Protein AF-A0A2W4W0K6-F1 (afdb_monomer_lite)

Sequence (84 aa):
MIILSLSDIQPTSFQTPWGREMGICYLGKTFLPIDVHSNQQEAIAACRQDLDAGMMSIVVDEGDRVSLWWYFAEIQKPDETKFS

Foldseek 3Di:
DDEAECVRWPWDWDQDPVGIFIWTQDPNWTWGFDDWDQDDVVLVVVCVVCVVVVWHWYWYDDPRTITIIGTDDDPPPPPPPPDD

Organism: NCBI:txid945775

Secondary structure (DSSP, 8-state):
--EEEGGGS-EEEEEETTEEEEEEEETTEEEEEEEEESSHHHHHHHHHHHHHTT--EEEEE-SS-EEEEEEE---------S--

pLDDT: mean 81.74, std 14.03, range [42.97, 93.56]

Radius of gyration: 14.61 Å; chains: 1; bounding box: 38×22×44 Å

Structure (mmCIF, N/CA/C/O backbone):
data_AF-A0A2W4W0K6-F1
#
_entry.id   AF-A0A2W4W0K6-F1
#
loop_
_atom_site.group_PDB
_atom_site.id
_atom_site.type_symbol
_atom_site.label_atom_id
_atom_site.label_alt_id
_atom_site.label_comp_id
_atom_site.label_asym_id
_atom_site.label_entity_id
_atom_site.label_seq_id
_atom_site.pdbx_PDB_ins_code
_atom_site.Cartn_x
_atom_site.Cartn_y
_atom_site.Cartn_z
_atom_site.occupancy
_atom_site.B_iso_or_equiv
_atom_site.auth_seq_id
_atom_site.auth_comp_id
_atom_site.auth_asym_id
_atom_site.auth_atom_id
_atom_site.pdbx_PDB_model_num
ATOM 1 N N . MET A 1 1 ? 6.326 3.161 9.122 1.00 64.81 1 MET A N 1
ATOM 2 C CA . MET A 1 1 ? 4.900 2.974 8.798 1.00 64.81 1 MET A CA 1
ATOM 3 C C . MET A 1 1 ? 4.224 4.331 8.806 1.00 64.81 1 MET A C 1
ATOM 5 O O . MET A 1 1 ? 4.297 5.014 9.820 1.00 64.81 1 MET A O 1
ATOM 9 N N . ILE A 1 2 ? 3.648 4.731 7.676 1.00 70.38 2 ILE A N 1
ATOM 10 C CA . ILE A 1 2 ? 2.842 5.947 7.525 1.00 70.38 2 ILE A CA 1
ATOM 11 C C . ILE A 1 2 ? 1.431 5.466 7.191 1.00 70.38 2 ILE A C 1
ATOM 13 O O . ILE A 1 2 ? 1.286 4.560 6.372 1.00 70.38 2 ILE A O 1
ATOM 17 N N . ILE A 1 3 ? 0.429 6.028 7.861 1.00 71.31 3 ILE A N 1
ATOM 18 C CA . ILE A 1 3 ? -0.982 5.754 7.585 1.00 71.31 3 ILE A CA 1
ATOM 19 C C . ILE A 1 3 ? -1.536 7.002 6.920 1.00 71.31 3 ILE A C 1
ATOM 21 O O . ILE A 1 3 ? -1.380 8.098 7.459 1.00 71.31 3 ILE A O 1
ATOM 25 N N . LEU A 1 4 ? -2.117 6.831 5.741 1.00 78.12 4 LEU A N 1
ATOM 26 C CA . LEU A 1 4 ? -2.710 7.912 4.967 1.00 78.12 4 LEU A CA 1
ATOM 27 C C . LEU A 1 4 ? -4.220 7.705 4.936 1.00 78.12 4 LEU A C 1
ATOM 29 O O . LEU A 1 4 ? -4.679 6.596 4.677 1.00 78.12 4 LEU A O 1
ATOM 33 N N . SER A 1 5 ? -4.987 8.762 5.182 1.00 76.19 5 SER A N 1
ATOM 34 C CA . SER A 1 5 ? -6.412 8.754 4.856 1.00 76.19 5 SER A CA 1
ATOM 35 C C . SER A 1 5 ? -6.577 9.062 3.372 1.00 76.19 5 SER A C 1
ATOM 37 O O . SER A 1 5 ? -5.874 9.932 2.856 1.00 76.19 5 SER A O 1
ATOM 39 N N . LEU A 1 6 ? -7.533 8.426 2.687 1.00 71.81 6 LEU A N 1
ATOM 40 C CA . LEU A 1 6 ? -7.896 8.798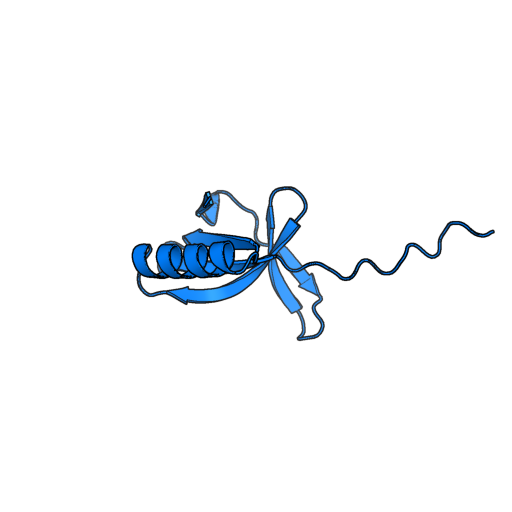 1.310 1.00 71.81 6 LEU A CA 1
ATOM 41 C C . LEU A 1 6 ? -8.301 10.274 1.173 1.00 71.81 6 LEU A C 1
ATOM 43 O O . LEU A 1 6 ? -8.172 10.838 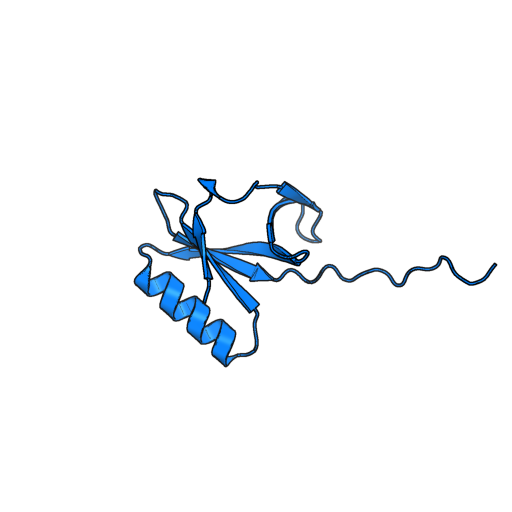0.093 1.00 71.81 6 LEU A O 1
ATOM 47 N N . SER A 1 7 ? -8.760 10.926 2.246 1.00 75.50 7 SER A N 1
ATOM 48 C CA . SER A 1 7 ? -9.013 12.375 2.237 1.00 75.50 7 SER A CA 1
ATOM 49 C C . SER A 1 7 ? -7.747 13.214 2.045 1.00 75.50 7 SER A C 1
ATOM 51 O O . SER A 1 7 ? -7.830 14.355 1.591 1.00 75.50 7 SER A O 1
ATOM 53 N N . ASP A 1 8 ? -6.586 12.658 2.388 1.00 73.69 8 ASP A N 1
ATOM 54 C CA . ASP A 1 8 ? -5.307 13.368 2.454 1.00 73.69 8 ASP A CA 1
ATOM 55 C C . ASP A 1 8 ? -4.470 13.174 1.179 1.00 73.69 8 ASP A C 1
ATOM 57 O O . ASP A 1 8 ? -3.416 13.791 1.010 1.00 73.69 8 ASP A O 1
ATOM 61 N N . ILE A 1 9 ? -4.935 12.318 0.268 1.00 78.06 9 ILE A N 1
ATOM 62 C CA . ILE A 1 9 ? -4.249 11.916 -0.961 1.00 78.06 9 ILE A CA 1
ATOM 63 C C . ILE A 1 9 ? -5.224 11.942 -2.135 1.00 78.06 9 ILE A C 1
ATOM 65 O O . ILE A 1 9 ? -6.396 11.630 -1.992 1.00 78.06 9 ILE A O 1
ATOM 69 N N . GLN A 1 10 ? -4.751 12.320 -3.322 1.00 78.12 10 GLN A N 1
ATOM 70 C CA . GLN A 1 10 ? -5.579 12.319 -4.530 1.00 78.12 10 GLN A CA 1
ATOM 71 C C . GLN A 1 10 ? -5.397 10.989 -5.277 1.00 78.12 10 GLN A C 1
ATOM 73 O O . GLN A 1 10 ? -4.296 10.734 -5.785 1.00 78.12 10 GLN A O 1
ATOM 78 N N . PRO A 1 11 ? -6.437 10.138 -5.376 1.00 81.88 11 PRO A N 1
ATOM 79 C CA . PRO A 1 11 ? -6.375 8.925 -6.180 1.00 81.88 11 PRO A CA 1
ATOM 80 C C . PRO A 1 11 ? -6.137 9.285 -7.646 1.00 81.88 11 PRO A C 1
ATOM 82 O O . PRO A 1 11 ? -6.762 10.193 -8.191 1.00 81.88 11 PRO A O 1
ATOM 85 N N . THR A 1 12 ? -5.232 8.570 -8.300 1.00 85.31 12 THR A N 1
ATOM 86 C CA . THR A 1 12 ? -4.868 8.781 -9.702 1.00 85.31 12 THR A CA 1
ATOM 87 C C . THR A 1 12 ? -4.913 7.453 -10.440 1.00 85.31 12 THR A C 1
ATOM 89 O O . THR A 1 12 ? -4.618 6.402 -9.879 1.00 85.31 12 THR A O 1
ATOM 92 N N . SER A 1 13 ? -5.304 7.488 -11.709 1.00 87.56 13 SER A N 1
ATOM 93 C CA . SER A 1 13 ? -5.331 6.290 -12.539 1.00 87.56 13 SER A CA 1
ATOM 94 C C . SER A 1 13 ? -3.993 6.088 -13.248 1.00 87.56 13 SER A C 1
ATOM 96 O O . SER A 1 13 ? -3.500 7.004 -13.907 1.00 87.56 13 SER A O 1
ATOM 98 N N . PHE A 1 14 ? -3.438 4.881 -13.155 1.00 84.62 14 PHE A N 1
ATOM 99 C CA . PHE A 1 14 ? -2.159 4.498 -13.749 1.00 84.62 14 PHE A CA 1
ATOM 100 C C . PHE A 1 14 ? -2.354 3.411 -14.807 1.00 84.62 14 PHE A C 1
ATOM 102 O O . PHE A 1 14 ? -3.257 2.578 -14.720 1.00 84.62 14 PHE A O 1
ATOM 109 N N . GLN A 1 15 ? -1.513 3.425 -15.843 1.00 85.12 15 GLN A N 1
ATOM 110 C CA . GLN A 1 15 ? -1.418 2.313 -16.788 1.00 85.12 15 GLN A CA 1
ATOM 111 C C . GLN A 1 15 ? -0.390 1.312 -16.268 1.00 85.12 15 GLN A C 1
ATOM 113 O O . GLN A 1 15 ? 0.780 1.647 -16.113 1.00 85.12 15 GLN A O 1
ATOM 118 N N . THR A 1 16 ? -0.828 0.084 -16.020 1.00 82.06 16 THR A N 1
ATOM 119 C CA . THR A 1 16 ? 0.019 -1.028 -15.584 1.00 82.06 16 THR A CA 1
ATOM 120 C C . THR A 1 16 ? -0.022 -2.150 -16.627 1.00 82.06 16 THR A C 1
ATOM 122 O O . THR A 1 16 ? -0.923 -2.166 -17.473 1.00 82.06 16 THR A O 1
ATOM 125 N N . PRO A 1 17 ? 0.904 -3.125 -16.581 1.00 81.62 17 PRO A N 1
ATOM 126 C CA . PRO A 1 17 ? 0.835 -4.312 -17.436 1.00 81.62 17 PRO A CA 1
ATOM 127 C C . PRO A 1 17 ? -0.470 -5.115 -17.303 1.00 81.62 17 PRO A C 1
ATOM 129 O O . PRO A 1 17 ? -0.837 -5.828 -18.233 1.00 81.62 17 PRO A O 1
ATOM 132 N N . TRP A 1 18 ? -1.174 -4.992 -16.174 1.00 82.06 18 TRP A N 1
ATOM 133 C CA . TRP A 1 18 ? -2.447 -5.672 -15.907 1.00 82.06 18 TRP A CA 1
ATOM 134 C C . TRP A 1 18 ? -3.672 -4.854 -16.325 1.00 82.06 18 TRP A C 1
ATOM 136 O O . TRP A 1 18 ? -4.790 -5.360 -16.304 1.00 82.06 18 TRP A O 1
ATOM 146 N N . GLY A 1 19 ? -3.463 -3.611 -16.761 1.00 86.81 19 GLY A N 1
ATOM 147 C CA . GLY A 1 19 ? -4.516 -2.704 -17.187 1.00 86.81 19 GLY A CA 1
ATOM 148 C C . GLY A 1 19 ? -4.481 -1.380 -16.439 1.00 86.81 19 GLY A C 1
ATOM 149 O O . GLY A 1 19 ? -3.464 -0.955 -15.886 1.00 86.81 19 GLY A O 1
ATOM 150 N N . ARG A 1 20 ? -5.613 -0.680 -16.479 1.00 87.69 20 ARG A N 1
ATOM 151 C CA . ARG A 1 20 ? -5.774 0.605 -15.808 1.00 87.69 20 ARG A CA 1
ATOM 152 C C . ARG A 1 20 ? -6.098 0.366 -14.335 1.00 87.69 20 ARG A C 1
ATOM 154 O O . ARG A 1 20 ? -7.202 -0.069 -14.033 1.00 87.69 20 ARG A O 1
ATOM 161 N N . GLU A 1 21 ? -5.169 0.719 -13.459 1.00 87.69 21 GLU A N 1
ATOM 162 C CA . GLU A 1 21 ? -5.323 0.580 -12.010 1.00 87.69 21 GLU A CA 1
ATOM 163 C C . GLU A 1 21 ? -5.516 1.943 -11.345 1.00 87.69 21 GLU A C 1
ATOM 165 O O . GLU A 1 21 ? -5.071 2.976 -11.859 1.00 87.69 21 GLU A O 1
ATOM 170 N N . MET A 1 22 ? -6.193 1.954 -10.200 1.00 88.19 22 MET A N 1
ATOM 171 C CA . MET A 1 22 ? -6.269 3.127 -9.329 1.00 88.19 22 MET A CA 1
ATOM 172 C C . MET A 1 22 ? -5.139 3.056 -8.310 1.00 88.19 22 MET A C 1
ATOM 174 O O . MET A 1 22 ? -4.958 2.041 -7.652 1.00 88.19 22 MET A O 1
ATOM 178 N N . GLY A 1 23 ? -4.376 4.134 -8.195 1.00 89.81 23 GLY A N 1
ATOM 179 C CA . GLY A 1 23 ? -3.219 4.235 -7.320 1.00 89.81 23 GLY A CA 1
ATOM 180 C C . GLY A 1 23 ? -3.116 5.613 -6.684 1.00 89.81 23 GLY A C 1
ATOM 181 O O . GLY A 1 23 ? -3.950 6.491 -6.913 1.00 89.81 23 GLY A 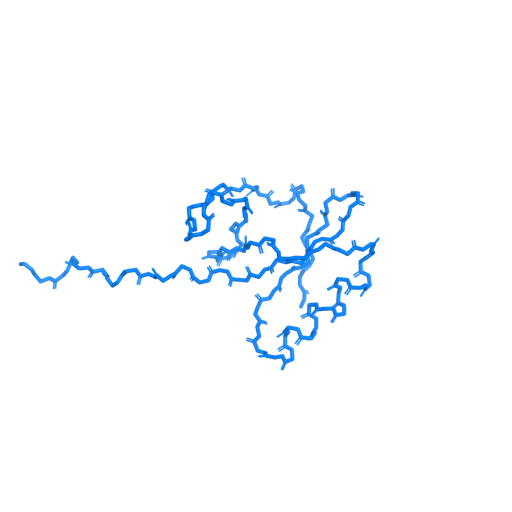O 1
ATOM 182 N N . ILE A 1 24 ? -2.063 5.824 -5.902 1.00 89.38 24 ILE A N 1
ATOM 183 C CA . ILE A 1 24 ? -1.729 7.132 -5.338 1.00 89.38 24 ILE A CA 1
ATOM 184 C C . ILE A 1 24 ? -0.267 7.454 -5.618 1.00 89.38 24 ILE A C 1
ATOM 186 O O . ILE A 1 24 ? 0.577 6.561 -5.681 1.00 89.38 24 ILE A O 1
ATOM 190 N N . CYS A 1 25 ? 0.039 8.742 -5.747 1.00 86.75 25 CYS A N 1
ATOM 191 C CA . CYS A 1 25 ? 1.413 9.221 -5.745 1.00 86.75 25 CYS A CA 1
ATOM 192 C C . CYS A 1 25 ? 1.716 9.854 -4.387 1.00 86.75 25 CYS A C 1
ATOM 194 O O . CYS A 1 25 ? 1.088 10.838 -4.000 1.00 86.75 25 CYS A O 1
ATOM 196 N N . TYR A 1 26 ? 2.686 9.297 -3.667 1.00 84.25 26 TYR A N 1
ATOM 197 C CA . TYR A 1 26 ? 3.142 9.813 -2.383 1.00 84.25 26 TYR A CA 1
ATOM 198 C C . TYR A 1 26 ? 4.665 9.935 -2.390 1.00 84.25 26 TYR A C 1
ATOM 200 O O . TYR A 1 26 ? 5.370 8.979 -2.705 1.00 84.25 26 TYR A O 1
ATOM 208 N N . LEU A 1 27 ? 5.185 11.130 -2.085 1.00 83.62 27 LEU A N 1
ATOM 209 C CA . LEU A 1 27 ? 6.623 11.446 -2.137 1.00 83.62 27 LEU A CA 1
ATOM 210 C C . LEU A 1 27 ? 7.293 11.077 -3.480 1.00 83.62 27 LEU A C 1
ATOM 212 O O . LEU A 1 27 ? 8.414 10.571 -3.512 1.00 83.62 27 LEU A O 1
ATOM 216 N N . GLY A 1 28 ? 6.593 11.311 -4.597 1.00 82.75 28 GLY A N 1
ATOM 217 C CA . GLY A 1 28 ? 7.089 10.999 -5.944 1.00 82.75 28 GLY A CA 1
ATOM 218 C C . GLY A 1 28 ? 7.140 9.502 -6.265 1.00 82.75 28 GLY A C 1
ATOM 219 O O . GLY A 1 28 ? 7.820 9.101 -7.207 1.00 82.75 28 GLY A O 1
ATOM 220 N N . LYS A 1 29 ? 6.461 8.667 -5.472 1.00 87.00 29 LYS A N 1
ATOM 221 C CA . LYS A 1 29 ? 6.389 7.217 -5.647 1.00 87.00 29 LYS A CA 1
ATOM 222 C C . LYS A 1 29 ? 4.944 6.791 -5.849 1.00 87.00 29 LYS A C 1
ATOM 224 O O . LYS A 1 29 ? 4.062 7.231 -5.114 1.00 87.00 29 LYS A O 1
ATOM 229 N N . THR A 1 30 ? 4.728 5.919 -6.825 1.00 89.69 30 THR A N 1
ATOM 230 C CA . THR A 1 30 ? 3.414 5.353 -7.122 1.00 89.69 30 THR A CA 1
ATOM 231 C C . THR A 1 30 ? 3.162 4.144 -6.237 1.00 89.69 30 THR A C 1
ATOM 233 O O . THR A 1 30 ? 4.013 3.262 -6.129 1.00 89.69 30 THR A O 1
ATOM 236 N N . PHE A 1 31 ? 1.991 4.094 -5.616 1.00 90.94 31 PHE A N 1
ATOM 237 C CA . PHE A 1 31 ? 1.522 2.955 -4.843 1.00 90.94 31 PHE A CA 1
ATOM 238 C C . PHE A 1 31 ? 0.224 2.430 -5.445 1.00 90.94 31 PHE A C 1
ATOM 240 O O . PHE A 1 31 ? -0.644 3.224 -5.817 1.00 90.94 31 PHE A O 1
ATOM 247 N N . LEU A 1 32 ? 0.103 1.107 -5.536 1.00 91.31 32 LEU A N 1
ATOM 248 C CA . LEU A 1 32 ? -1.078 0.413 -6.048 1.00 91.31 32 LEU A CA 1
ATOM 249 C C . LEU A 1 32 ? -1.664 -0.495 -4.959 1.00 91.31 32 LEU A C 1
ATOM 251 O O . LEU A 1 32 ? -0.881 -1.105 -4.224 1.00 91.31 32 LEU A O 1
ATOM 255 N N . PRO A 1 33 ? -2.998 -0.600 -4.847 1.00 90.56 33 PRO A N 1
ATOM 256 C CA . PRO A 1 33 ? -3.646 -1.480 -3.885 1.00 90.56 33 PRO A CA 1
ATOM 257 C C . PRO A 1 33 ? -3.331 -2.940 -4.217 1.00 90.56 33 PRO A C 1
ATOM 259 O O . PRO A 1 33 ? -3.404 -3.348 -5.376 1.00 90.56 33 PRO A O 1
ATOM 262 N N . ILE A 1 34 ? -2.985 -3.724 -3.200 1.00 89.88 34 ILE A N 1
ATOM 263 C CA . ILE A 1 34 ? -2.684 -5.155 -3.352 1.00 89.88 34 ILE A CA 1
ATOM 264 C C . ILE A 1 34 ? -3.532 -6.048 -2.453 1.00 89.88 34 ILE A C 1
ATOM 266 O O . ILE A 1 34 ? -3.787 -7.193 -2.815 1.00 89.88 34 ILE A O 1
ATOM 270 N N . ASP A 1 35 ? -3.979 -5.534 -1.308 1.00 91.06 35 ASP A N 1
ATOM 271 C CA . ASP A 1 35 ? -4.793 -6.288 -0.362 1.00 91.06 35 ASP A CA 1
ATOM 272 C C . ASP A 1 35 ? -5.727 -5.363 0.427 1.00 91.06 35 ASP A C 1
ATOM 274 O O . ASP A 1 35 ? -5.491 -4.155 0.548 1.00 91.06 35 ASP A O 1
ATOM 278 N N . VAL A 1 36 ? -6.802 -5.934 0.961 1.00 92.12 36 VAL A N 1
ATOM 279 C CA . VAL A 1 36 ? -7.800 -5.249 1.784 1.00 92.12 36 VAL A CA 1
ATOM 280 C C . VAL A 1 36 ? -7.981 -6.029 3.077 1.00 92.12 36 VAL A C 1
ATOM 282 O O . VAL A 1 36 ? -8.259 -7.225 3.070 1.00 92.12 36 VAL A O 1
ATOM 285 N N . HIS A 1 37 ? -7.892 -5.326 4.199 1.00 91.31 37 HIS A N 1
ATOM 286 C CA . HIS A 1 37 ? -8.022 -5.894 5.529 1.00 91.31 37 HIS A CA 1
ATOM 287 C C . HIS A 1 37 ? -9.274 -5.390 6.239 1.00 91.31 37 HIS A C 1
ATOM 289 O O . HIS A 1 37 ? -9.738 -4.261 6.049 1.00 91.31 37 HIS A O 1
ATOM 295 N N . SER A 1 38 ? -9.791 -6.244 7.119 1.00 86.25 38 SER A N 1
ATOM 296 C CA . SER A 1 38 ? -11.007 -5.994 7.898 1.00 86.25 38 SER A CA 1
ATOM 297 C C . SER A 1 38 ? -10.806 -4.908 8.956 1.00 86.25 38 SER A C 1
ATOM 299 O O . SER A 1 38 ? -11.770 -4.326 9.447 1.00 86.25 38 SER A O 1
ATOM 301 N N . ASN A 1 39 ? -9.557 -4.685 9.371 1.00 88.62 39 ASN A N 1
ATOM 302 C CA . ASN A 1 39 ? -9.201 -3.711 10.389 1.00 88.62 39 ASN A CA 1
ATOM 303 C C . ASN A 1 39 ? -7.766 -3.196 10.218 1.00 88.62 39 ASN A C 1
ATOM 305 O O . ASN A 1 39 ? -6.913 -3.795 9.562 1.00 88.62 39 ASN A O 1
ATOM 309 N N . GLN A 1 40 ? -7.498 -2.078 10.887 1.00 89.88 40 GLN A N 1
ATOM 310 C CA . GLN A 1 40 ? -6.216 -1.387 10.836 1.00 89.88 40 GLN A CA 1
ATOM 311 C C . GLN A 1 40 ? -5.061 -2.210 11.430 1.00 89.88 40 GLN A C 1
ATOM 313 O O . GLN A 1 40 ? -3.932 -2.090 10.968 1.00 89.88 40 GLN A O 1
ATOM 318 N N . GLN A 1 41 ? -5.307 -3.049 12.442 1.00 92.31 41 GLN A N 1
ATOM 319 C CA . GLN A 1 41 ? -4.249 -3.836 13.091 1.00 92.31 41 GLN A CA 1
ATOM 320 C C . GLN A 1 41 ? -3.700 -4.924 12.165 1.00 92.31 41 GLN A C 1
ATOM 322 O O . GLN A 1 41 ? -2.485 -5.109 12.111 1.00 92.31 41 GLN A O 1
ATOM 327 N N . GLU A 1 42 ? -4.570 -5.588 11.406 1.00 92.81 42 GLU A N 1
ATOM 328 C CA . GLU A 1 42 ? -4.189 -6.552 10.371 1.00 92.81 42 GLU A CA 1
ATOM 329 C C . GLU A 1 42 ? -3.364 -5.884 9.268 1.00 92.81 42 GLU A C 1
ATOM 331 O O . GLU A 1 42 ? -2.262 -6.344 8.972 1.00 92.81 42 GLU A O 1
ATOM 336 N N . ALA A 1 43 ? -3.827 -4.745 8.743 1.00 92.19 43 ALA A N 1
ATOM 337 C CA . ALA A 1 43 ? -3.097 -4.000 7.716 1.00 92.19 43 ALA A CA 1
ATOM 338 C C . ALA A 1 43 ? -1.718 -3.521 8.202 1.00 92.19 43 ALA A C 1
ATOM 340 O O . ALA A 1 43 ? -0.722 -3.608 7.484 1.00 92.19 43 ALA A O 1
ATOM 341 N N . ILE A 1 44 ? -1.631 -3.053 9.452 1.00 91.69 44 ILE A N 1
ATOM 342 C CA . ILE A 1 44 ? -0.369 -2.664 10.096 1.00 91.69 44 ILE A CA 1
ATOM 343 C C . ILE A 1 44 ? 0.575 -3.865 10.229 1.00 91.69 44 ILE A C 1
ATOM 345 O O . ILE A 1 44 ? 1.780 -3.721 10.012 1.00 91.69 44 ILE A O 1
ATOM 349 N N . ALA A 1 45 ? 0.058 -5.035 10.608 1.00 93.56 45 ALA A N 1
ATOM 350 C CA . ALA A 1 45 ? 0.860 -6.245 10.742 1.00 93.56 45 ALA A CA 1
ATOM 351 C C . ALA A 1 45 ? 1.416 -6.704 9.387 1.00 93.56 45 ALA A C 1
ATOM 353 O O . ALA A 1 45 ? 2.609 -6.988 9.299 1.00 93.56 45 ALA A O 1
ATOM 354 N N . ALA A 1 46 ? 0.596 -6.693 8.334 1.00 92.50 46 ALA A N 1
ATOM 355 C CA . ALA A 1 46 ? 1.027 -7.006 6.973 1.00 92.50 46 ALA A CA 1
ATOM 356 C C . ALA A 1 46 ? 2.078 -6.003 6.459 1.00 92.50 46 ALA A C 1
ATOM 358 O O . ALA A 1 46 ? 3.150 -6.398 6.012 1.00 92.50 46 ALA A O 1
ATOM 359 N N . CYS A 1 47 ? 1.852 -4.699 6.652 1.00 91.81 47 CYS A N 1
ATOM 360 C CA . CYS A 1 47 ? 2.819 -3.659 6.282 1.00 91.81 47 CYS A CA 1
ATOM 361 C C . CYS A 1 47 ? 4.171 -3.812 7.007 1.00 91.81 47 CYS A C 1
ATOM 363 O O . CYS A 1 47 ? 5.229 -3.523 6.447 1.00 91.81 47 CYS A O 1
ATOM 365 N N . ARG A 1 48 ? 4.168 -4.285 8.260 1.00 92.12 48 ARG A N 1
ATOM 366 C CA . ARG A 1 48 ? 5.411 -4.612 8.978 1.00 92.12 48 ARG A CA 1
ATOM 367 C C . ARG A 1 48 ? 6.132 -5.808 8.364 1.00 92.12 48 ARG A C 1
ATOM 369 O O . ARG A 1 48 ? 7.344 -5.738 8.221 1.00 92.12 48 ARG A O 1
ATOM 376 N N . GLN A 1 49 ? 5.406 -6.854 7.972 1.00 93.12 49 GLN A N 1
ATOM 377 C CA . GLN A 1 49 ? 5.998 -8.013 7.296 1.00 93.12 49 GLN A CA 1
ATOM 378 C C . GLN A 1 49 ? 6.630 -7.626 5.956 1.00 93.12 49 GLN A C 1
ATOM 380 O O . GLN A 1 49 ? 7.737 -8.065 5.657 1.00 93.12 49 GLN A O 1
ATOM 385 N N . ASP A 1 50 ? 5.972 -6.754 5.188 1.00 91.69 50 ASP A N 1
ATOM 386 C CA . ASP A 1 50 ? 6.545 -6.190 3.964 1.00 91.69 50 ASP A CA 1
ATOM 387 C C . ASP A 1 50 ? 7.857 -5.455 4.252 1.00 91.69 50 ASP A C 1
ATOM 389 O O . ASP A 1 50 ? 8.861 -5.683 3.578 1.00 91.69 50 ASP A O 1
ATOM 393 N N . LEU A 1 51 ? 7.869 -4.604 5.283 1.00 88.75 51 LEU A N 1
ATOM 394 C CA . LEU A 1 51 ? 9.063 -3.863 5.680 1.00 88.75 51 LEU A CA 1
ATOM 395 C C . LEU A 1 51 ? 10.202 -4.802 6.101 1.00 88.75 51 LEU A C 1
ATOM 397 O O . LEU A 1 51 ? 11.345 -4.583 5.699 1.00 88.75 51 LEU A O 1
ATOM 401 N N . ASP A 1 52 ? 9.894 -5.854 6.861 1.00 92.38 52 ASP A N 1
ATOM 402 C CA . ASP A 1 52 ? 10.856 -6.884 7.269 1.00 92.38 52 ASP A CA 1
ATOM 403 C C . ASP A 1 52 ? 11.417 -7.654 6.056 1.00 92.38 52 ASP A C 1
ATOM 405 O O . ASP A 1 52 ? 12.569 -8.089 6.072 1.00 92.38 52 ASP A O 1
ATOM 409 N N . ALA A 1 53 ? 10.641 -7.767 4.973 1.00 91.56 53 ALA A N 1
ATOM 410 C CA . ALA A 1 53 ? 11.063 -8.331 3.690 1.00 91.56 53 ALA A CA 1
ATOM 411 C C . ALA A 1 53 ? 11.792 -7.324 2.771 1.00 91.56 53 ALA A C 1
ATOM 413 O O . ALA A 1 53 ? 12.192 -7.680 1.662 1.00 91.56 53 AL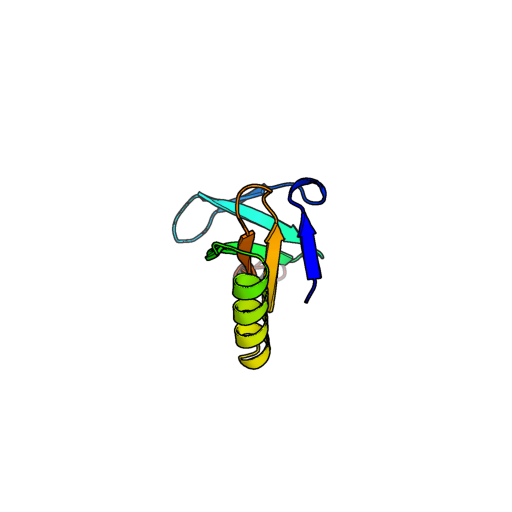A A O 1
ATOM 414 N N . GLY A 1 54 ? 11.979 -6.071 3.205 1.00 89.19 54 GLY A N 1
ATOM 415 C CA . GLY A 1 54 ? 12.594 -5.003 2.408 1.00 89.19 54 GLY A CA 1
ATOM 416 C C . GLY A 1 54 ? 11.669 -4.396 1.347 1.00 89.19 54 GLY A C 1
ATOM 417 O O . GLY A 1 54 ? 12.127 -3.640 0.488 1.00 89.19 54 GLY A O 1
ATOM 418 N N . MET A 1 55 ? 10.376 -4.708 1.401 1.00 88.06 55 MET A N 1
ATOM 419 C CA . MET A 1 55 ? 9.348 -4.142 0.538 1.00 88.06 55 MET A CA 1
ATOM 420 C C . MET A 1 55 ? 8.837 -2.825 1.122 1.00 88.06 55 MET A C 1
ATOM 422 O O . MET A 1 55 ? 8.778 -2.618 2.333 1.00 88.06 55 MET A O 1
ATOM 426 N N . MET A 1 56 ? 8.455 -1.906 0.239 1.00 89.69 56 MET A N 1
ATOM 427 C CA . MET A 1 56 ? 7.874 -0.631 0.641 1.00 89.69 56 MET A CA 1
ATOM 428 C C . MET A 1 56 ? 6.375 -0.655 0.380 1.00 89.69 56 MET A C 1
ATOM 430 O O . MET A 1 56 ? 5.939 -0.637 -0.772 1.00 89.69 56 MET A O 1
ATOM 434 N N . SER A 1 57 ? 5.604 -0.654 1.461 1.00 91.06 57 SER A N 1
ATOM 435 C CA . SER A 1 57 ? 4.151 -0.581 1.428 1.00 91.06 57 SER A CA 1
ATOM 436 C C . SER A 1 57 ? 3.619 0.505 2.355 1.00 91.06 57 SER A C 1
ATOM 438 O O . SER A 1 57 ? 4.317 0.997 3.249 1.00 91.06 57 SER A O 1
ATOM 440 N N . ILE A 1 58 ? 2.383 0.919 2.103 1.00 91.38 58 ILE A N 1
ATOM 441 C CA . ILE A 1 58 ? 1.649 1.890 2.910 1.00 91.38 58 ILE A CA 1
ATOM 442 C C . ILE A 1 58 ? 0.274 1.335 3.256 1.00 91.38 58 ILE A C 1
ATOM 444 O O . ILE A 1 58 ? -0.305 0.554 2.500 1.00 91.38 58 ILE A O 1
ATOM 448 N N . VAL A 1 59 ? -0.244 1.776 4.398 1.00 91.75 59 VAL A N 1
ATOM 449 C CA . VAL A 1 59 ? -1.609 1.485 4.826 1.00 91.75 59 VAL A CA 1
ATOM 450 C C . VAL A 1 59 ? -2.470 2.695 4.493 1.00 91.75 59 VAL A C 1
ATOM 452 O O . VAL A 1 59 ? -2.152 3.814 4.912 1.00 91.75 59 VAL A O 1
ATOM 455 N N . VAL A 1 60 ? -3.543 2.465 3.745 1.00 89.38 60 VAL A N 1
ATOM 456 C CA . VAL A 1 60 ? -4.516 3.486 3.364 1.00 89.38 60 VAL A CA 1
ATOM 457 C C . VAL A 1 60 ? -5.830 3.198 4.080 1.00 89.38 60 VAL A C 1
ATOM 459 O O . VAL A 1 60 ? -6.377 2.102 3.978 1.00 89.38 60 VAL A O 1
ATOM 462 N N . ASP A 1 61 ? -6.312 4.178 4.837 1.00 88.25 61 ASP A N 1
ATOM 463 C CA . ASP A 1 61 ? -7.637 4.137 5.449 1.00 88.25 61 ASP A CA 1
ATOM 464 C C . ASP A 1 61 ? -8.660 4.728 4.470 1.00 88.25 61 ASP A C 1
ATOM 466 O O . ASP A 1 61 ? -8.580 5.904 4.094 1.00 88.25 61 ASP A O 1
ATOM 470 N N . GLU A 1 62 ? -9.595 3.891 4.022 1.00 84.50 62 GLU A N 1
ATOM 471 C CA . GLU A 1 62 ? -10.651 4.256 3.075 1.00 84.50 62 GLU A CA 1
ATOM 472 C C . GLU A 1 62 ? -11.986 4.561 3.781 1.00 84.50 62 GLU A C 1
ATOM 474 O O . GLU A 1 62 ? -12.983 4.882 3.134 1.00 84.50 62 GLU A O 1
ATOM 479 N N . GLY A 1 63 ? -12.017 4.489 5.116 1.00 83.56 63 GLY A N 1
ATOM 480 C CA . GLY A 1 63 ? -13.178 4.754 5.961 1.00 83.56 63 GLY A CA 1
ATOM 481 C C . GLY A 1 63 ? -14.042 3.521 6.238 1.00 83.56 63 GLY A C 1
ATOM 482 O O . GLY A 1 63 ? -14.406 3.291 7.390 1.00 83.56 63 GLY A O 1
ATOM 483 N N . ASP A 1 64 ? -14.374 2.719 5.219 1.00 85.62 64 ASP A N 1
ATOM 484 C CA . ASP A 1 64 ? -15.116 1.451 5.380 1.00 85.62 64 ASP A CA 1
ATOM 485 C C . ASP A 1 64 ? -14.202 0.220 5.474 1.00 85.62 64 ASP A C 1
ATOM 487 O O . ASP A 1 64 ? -14.607 -0.831 5.975 1.00 85.62 64 ASP A O 1
ATOM 491 N N . ARG A 1 65 ? -12.966 0.356 4.996 1.00 86.94 65 ARG A N 1
ATOM 492 C CA . ARG A 1 65 ? -11.948 -0.687 4.944 1.00 86.94 65 ARG A CA 1
ATOM 493 C C . ARG A 1 65 ? -10.560 -0.072 5.047 1.00 86.94 65 ARG A C 1
ATOM 495 O O . ARG A 1 65 ? -10.376 1.128 4.844 1.00 86.94 65 ARG A O 1
ATOM 502 N N . VAL A 1 66 ? -9.577 -0.923 5.316 1.00 91.19 66 VAL A N 1
ATOM 503 C CA . VAL A 1 66 ? -8.172 -0.523 5.333 1.00 91.19 66 VAL A CA 1
ATOM 504 C C . VAL A 1 66 ? -7.426 -1.351 4.304 1.00 91.19 66 VAL A C 1
ATOM 506 O O . VAL A 1 66 ? -7.446 -2.578 4.360 1.00 91.19 66 VAL A O 1
ATOM 509 N N . SER A 1 67 ? -6.774 -0.694 3.358 1.00 91.81 67 SER A N 1
ATOM 510 C CA . SER A 1 67 ? -6.094 -1.342 2.241 1.00 91.81 67 SER A CA 1
ATOM 511 C C . SER A 1 67 ? -4.576 -1.211 2.362 1.00 91.81 67 SER A C 1
ATOM 513 O O . SER A 1 67 ? -4.037 -0.229 2.881 1.00 91.81 67 SER A O 1
ATOM 515 N N . LEU A 1 68 ? -3.868 -2.238 1.900 1.00 92.56 68 LEU A N 1
ATOM 516 C CA . LEU A 1 68 ? -2.413 -2.281 1.815 1.00 92.56 68 LEU A CA 1
ATOM 517 C C . LEU A 1 68 ? -1.997 -2.003 0.374 1.00 92.56 68 LEU A C 1
ATOM 519 O O . LEU A 1 68 ? -2.540 -2.590 -0.563 1.00 92.56 68 LEU A O 1
ATOM 523 N N . TRP A 1 69 ? -1.067 -1.069 0.189 1.00 92.44 69 TRP A N 1
ATOM 524 C CA . TRP A 1 69 ? -0.650 -0.626 -1.137 1.00 92.44 69 TRP A CA 1
ATOM 525 C C . TRP A 1 69 ? 0.854 -0.770 -1.277 1.00 92.44 69 TRP A C 1
ATOM 527 O O . TRP A 1 69 ? 1.615 -0.306 -0.426 1.00 92.44 69 TRP A O 1
ATOM 537 N N . TRP A 1 70 ? 1.293 -1.392 -2.363 1.00 92.38 70 TRP A N 1
ATOM 538 C CA . TRP A 1 70 ? 2.705 -1.620 -2.643 1.00 92.38 70 TRP A CA 1
ATOM 539 C C . TRP A 1 70 ? 3.282 -0.549 -3.540 1.00 92.38 70 TRP A C 1
ATOM 541 O O . TRP A 1 70 ? 2.621 -0.058 -4.455 1.00 92.38 70 TRP A O 1
ATOM 551 N N . TYR A 1 71 ? 4.548 -0.219 -3.289 1.00 90.69 71 TYR A N 1
ATOM 552 C CA . TYR A 1 71 ? 5.321 0.615 -4.188 1.00 90.69 71 TYR A CA 1
ATOM 553 C C . TYR A 1 71 ? 5.414 -0.056 -5.557 1.00 90.69 71 TYR A C 1
ATOM 555 O O . TYR A 1 71 ? 6.079 -1.079 -5.731 1.00 90.69 71 TYR A O 1
ATOM 563 N N . PHE A 1 72 ? 4.770 0.559 -6.540 1.00 86.94 72 PHE A N 1
ATOM 564 C CA . PHE A 1 72 ? 4.919 0.201 -7.933 1.00 86.94 72 PHE A CA 1
ATOM 565 C C . PHE A 1 72 ? 6.082 1.009 -8.495 1.00 86.94 72 PHE A C 1
ATOM 567 O O . PHE A 1 72 ? 5.946 2.177 -8.869 1.00 86.94 72 PHE A O 1
ATOM 574 N N . ALA A 1 73 ? 7.258 0.386 -8.514 1.00 75.44 73 ALA A N 1
ATOM 575 C CA . ALA A 1 73 ? 8.355 0.889 -9.314 1.00 75.44 73 ALA A CA 1
ATOM 576 C C . ALA A 1 73 ? 7.932 0.767 -10.779 1.00 75.44 73 ALA A C 1
ATOM 578 O O . ALA A 1 73 ? 8.019 -0.312 -11.367 1.00 75.44 73 ALA A O 1
ATOM 579 N N . GLU A 1 74 ? 7.455 1.862 -11.373 1.00 64.44 74 GLU A N 1
ATOM 580 C CA . GLU A 1 74 ? 7.456 1.956 -12.826 1.00 64.44 74 GLU A CA 1
ATOM 581 C C . GLU A 1 74 ? 8.872 1.596 -13.276 1.00 64.44 74 GLU A C 1
ATOM 583 O O . GLU A 1 74 ? 9.851 2.198 -12.820 1.00 64.44 74 GLU A O 1
ATOM 588 N N . ILE A 1 75 ? 8.995 0.580 -14.133 1.00 53.12 75 ILE A N 1
ATOM 589 C CA . ILE A 1 75 ? 10.221 0.387 -14.894 1.00 53.12 75 ILE A CA 1
ATOM 590 C C . ILE A 1 75 ? 10.333 1.664 -15.718 1.00 53.12 75 ILE A C 1
ATOM 592 O O . ILE A 1 75 ? 9.672 1.794 -16.749 1.00 53.12 75 ILE A O 1
ATOM 596 N N . GLN A 1 76 ? 11.106 2.639 -15.235 1.00 43.41 76 GLN A N 1
ATOM 597 C CA . GLN A 1 76 ? 11.526 3.756 -16.060 1.00 43.41 76 GLN A CA 1
ATOM 598 C C . GLN A 1 76 ? 12.158 3.110 -17.283 1.00 43.41 76 GLN A C 1
ATOM 600 O O . GLN A 1 76 ? 13.201 2.458 -17.180 1.00 43.41 76 GLN A O 1
ATOM 605 N N . LYS A 1 77 ? 11.496 3.229 -18.440 1.00 46.12 77 LYS A N 1
ATOM 606 C CA . LYS A 1 77 ? 12.196 2.996 -19.696 1.00 46.12 77 LYS A CA 1
ATOM 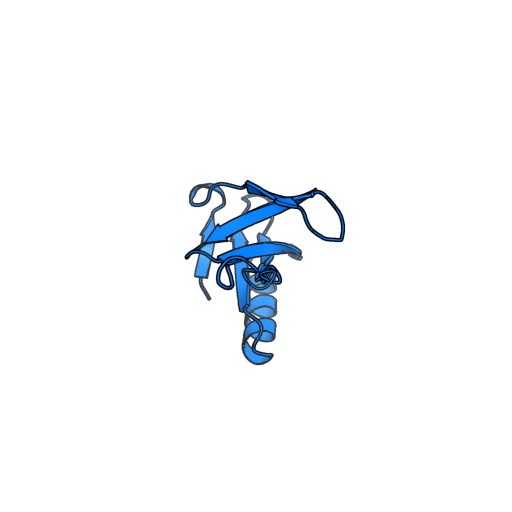607 C C . LYS A 1 77 ? 13.435 3.889 -19.626 1.00 46.12 77 LYS A C 1
ATOM 609 O O . LYS A 1 77 ? 13.275 5.062 -19.275 1.00 46.12 77 LYS A O 1
ATOM 614 N N . PRO A 1 78 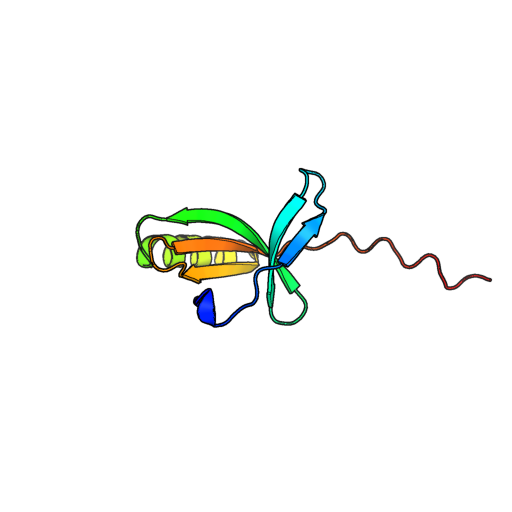? 14.643 3.350 -19.862 1.00 42.97 78 PRO A N 1
ATOM 615 C CA . PRO A 1 78 ? 15.824 4.189 -19.921 1.00 42.97 78 PRO A CA 1
ATOM 616 C C . PRO A 1 78 ? 15.517 5.323 -20.893 1.00 42.97 78 PRO A C 1
ATOM 618 O O . PRO A 1 78 ? 14.973 5.088 -21.971 1.00 42.97 78 PRO A O 1
ATOM 621 N N . ASP A 1 79 ? 15.765 6.549 -20.449 1.00 45.94 79 ASP A N 1
ATOM 622 C CA . ASP A 1 79 ? 15.564 7.749 -21.242 1.00 45.94 79 ASP A CA 1
ATOM 623 C C . ASP A 1 79 ? 16.455 7.634 -22.491 1.00 45.94 79 ASP A C 1
ATOM 625 O O . ASP A 1 79 ? 17.661 7.874 -22.435 1.00 45.94 79 ASP A O 1
ATOM 629 N N . GLU A 1 80 ? 15.884 7.197 -23.618 1.00 48.50 80 GLU A N 1
ATOM 630 C CA . GLU A 1 80 ? 16.565 7.070 -24.917 1.00 48.50 80 GLU A CA 1
ATOM 631 C C . GLU A 1 80 ? 16.856 8.446 -25.550 1.00 48.50 80 GLU A C 1
ATOM 633 O O . GLU A 1 80 ? 17.113 8.553 -26.747 1.00 48.50 80 GLU A O 1
ATOM 638 N N . THR A 1 81 ? 16.855 9.523 -24.762 1.00 50.59 81 THR A N 1
ATOM 639 C CA . THR A 1 81 ? 16.957 10.898 -25.257 1.00 50.59 81 THR A CA 1
ATOM 640 C C . THR A 1 81 ? 18.270 11.580 -24.882 1.00 50.59 81 THR A C 1
ATOM 642 O O . THR A 1 81 ? 18.256 12.757 -24.543 1.00 50.59 81 THR A O 1
ATOM 645 N N . LYS A 1 82 ? 19.427 10.899 -24.938 1.00 46.78 82 LYS A N 1
ATOM 646 C CA . LYS A 1 82 ? 20.752 11.573 -24.913 1.00 46.78 82 LYS A CA 1
ATOM 647 C C . LYS A 1 82 ? 21.834 10.888 -25.757 1.00 46.78 82 LYS A C 1
ATOM 649 O O . LYS A 1 82 ? 22.963 10.752 -25.305 1.00 46.78 82 LYS A O 1
ATOM 654 N N . PHE A 1 83 ? 21.522 10.503 -26.992 1.00 51.09 83 PHE A N 1
ATOM 655 C CA . PHE A 1 83 ? 22.542 10.326 -28.035 1.00 51.09 83 PHE A CA 1
ATOM 656 C C . PHE A 1 83 ? 21.976 10.797 -29.377 1.00 51.09 83 PHE A C 1
ATOM 658 O O . PHE A 1 83 ? 21.430 10.020 -30.155 1.00 51.09 83 PHE A O 1
ATOM 665 N N . SER A 1 84 ? 22.050 12.101 -29.629 1.00 50.16 84 SER A N 1
ATOM 666 C CA . SER A 1 84 ? 21.881 12.714 -30.951 1.00 50.16 84 SER A CA 1
ATOM 667 C C . SER A 1 84 ? 22.740 13.966 -31.013 1.00 50.16 84 SER A C 1
ATOM 669 O O . SER A 1 84 ? 22.710 14.722 -30.014 1.00 50.16 84 SER A O 1
#